Protein AF-A0A349W7L9-F1 (afdb_monomer_lite)

Foldseek 3Di:
DVLVVLVVVLVVLQVVLVVCLPDDQVLQKFFQDPDDDPPCCVVPVLRIFGNSLLSNLLSVQSVCLSVVPVVDDPVLSVQQNVLSVLLVQLSVCRSVPRNVRSQVVSCVPPVDGNVRSLVSYDPSSNVSVVVRSRD

Structure (mmCIF, N/CA/C/O backbone):
data_AF-A0A349W7L9-F1
#
_entry.id   AF-A0A349W7L9-F1
#
loop_
_atom_site.group_PDB
_atom_site.id
_atom_site.type_symbol
_atom_site.label_atom_id
_atom_site.label_alt_id
_atom_site.label_comp_id
_atom_site.label_asym_id
_atom_site.label_entity_id
_atom_site.label_seq_id
_atom_site.pdbx_PDB_ins_code
_atom_site.Cartn_x
_atom_site.Cartn_y
_atom_site.Cartn_z
_atom_site.occupancy
_atom_site.B_iso_or_equiv
_atom_site.auth_seq_id
_atom_site.auth_comp_id
_atom_site.auth_asym_id
_atom_site.auth_atom_id
_atom_site.pdbx_PDB_model_num
ATOM 1 N N . LEU A 1 1 ? -12.816 15.173 16.218 1.00 69.31 1 LEU A N 1
ATOM 2 C CA . LEU A 1 1 ? -11.383 15.359 15.894 1.00 69.31 1 LEU A CA 1
ATOM 3 C C . LEU A 1 1 ? -10.856 14.200 15.050 1.00 69.31 1 LEU A C 1
ATOM 5 O O . LEU A 1 1 ? -10.719 14.407 13.856 1.00 69.31 1 LEU A O 1
ATOM 9 N N . LEU A 1 2 ? -10.694 12.981 15.589 1.00 84.50 2 LEU A N 1
ATOM 10 C CA . LEU A 1 2 ? -10.150 11.834 14.829 1.00 84.50 2 LEU A CA 1
ATOM 11 C C . LEU A 1 2 ? -10.905 11.522 13.525 1.00 84.50 2 LEU A C 1
ATOM 13 O O . LEU A 1 2 ? -10.287 11.441 12.472 1.00 84.50 2 LEU A O 1
ATOM 17 N N . ARG A 1 3 ? -12.243 11.458 13.558 1.00 87.38 3 ARG A N 1
ATOM 18 C CA . ARG A 1 3 ? -13.058 11.223 12.348 1.00 87.38 3 ARG A CA 1
ATOM 19 C C . ARG A 1 3 ? -12.829 12.270 11.249 1.00 87.38 3 ARG A C 1
ATOM 21 O O . ARG A 1 3 ? -12.846 11.937 10.072 1.00 87.38 3 ARG A O 1
ATOM 28 N N . THR A 1 4 ? -12.628 13.531 11.623 1.00 91.50 4 THR A N 1
ATOM 29 C CA . THR A 1 4 ? -12.355 14.612 10.666 1.00 91.50 4 THR A CA 1
ATOM 30 C C . THR A 1 4 ? -10.988 14.417 10.014 1.00 91.50 4 THR A C 1
ATOM 32 O O . THR A 1 4 ? -10.880 14.531 8.799 1.00 91.50 4 THR A O 1
ATOM 35 N N . THR A 1 5 ? -9.972 14.049 10.800 1.00 94.94 5 THR A N 1
ATOM 36 C CA . THR A 1 5 ? -8.629 13.731 10.296 1.00 94.94 5 THR A CA 1
ATOM 37 C C . THR A 1 5 ? -8.640 12.523 9.358 1.00 94.94 5 THR A C 1
ATOM 39 O O . THR A 1 5 ? -8.016 12.569 8.306 1.00 94.94 5 THR A O 1
ATOM 42 N N . GLU A 1 6 ? -9.382 11.467 9.697 1.00 96.50 6 GLU A N 1
ATOM 43 C CA . GLU A 1 6 ? -9.551 10.277 8.850 1.00 96.50 6 GLU A CA 1
ATOM 44 C C . GLU A 1 6 ? -10.179 10.618 7.488 1.00 96.50 6 GLU A C 1
ATOM 46 O O . GLU A 1 6 ? -9.691 10.173 6.451 1.00 96.50 6 GLU A O 1
ATOM 51 N N . LEU A 1 7 ? -11.230 11.446 7.477 1.00 96.75 7 LEU A N 1
ATOM 52 C CA . LEU A 1 7 ? -11.881 11.897 6.243 1.00 96.75 7 LEU A CA 1
ATOM 53 C C . LEU A 1 7 ? -10.949 12.763 5.388 1.00 96.75 7 LEU A C 1
ATOM 55 O O . LEU A 1 7 ? -10.835 12.532 4.187 1.00 96.75 7 LEU A O 1
ATOM 59 N N . GLN A 1 8 ? -10.248 13.715 6.008 1.00 97.50 8 GLN A N 1
ATOM 60 C CA . GLN A 1 8 ? -9.278 14.565 5.315 1.00 97.50 8 GLN A CA 1
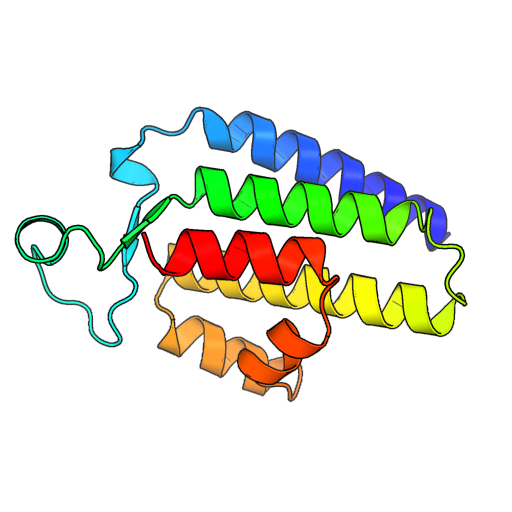ATOM 61 C C . GLN A 1 8 ? -8.142 13.744 4.703 1.00 97.50 8 GLN A C 1
ATOM 63 O O . GLN A 1 8 ? -7.786 13.962 3.548 1.00 97.50 8 GLN A O 1
ATOM 68 N N . LEU A 1 9 ? -7.609 12.773 5.449 1.00 96.88 9 LEU A N 1
ATOM 69 C CA . LEU A 1 9 ? -6.589 11.849 4.960 1.00 96.88 9 LEU A CA 1
ATOM 70 C C . LEU A 1 9 ? -7.089 11.061 3.745 1.00 96.88 9 LEU A C 1
ATOM 72 O O . LEU A 1 9 ? -6.392 10.998 2.734 1.00 96.88 9 LEU A O 1
ATOM 76 N N . SER A 1 10 ? -8.300 10.502 3.827 1.00 98.25 10 SER A N 1
ATOM 77 C CA . SER A 1 10 ? -8.921 9.762 2.724 1.00 98.25 10 SER A CA 1
ATOM 78 C C . SER A 1 10 ? -9.061 10.624 1.471 1.00 98.25 10 SER A C 1
ATOM 80 O O . SER A 1 10 ? -8.683 10.199 0.381 1.00 98.25 10 SER A O 1
ATOM 82 N N . GLU A 1 11 ? -9.576 11.846 1.613 1.00 98.38 11 GLU A N 1
ATOM 83 C CA . GLU A 1 11 ? -9.784 12.766 0.493 1.00 98.38 11 GLU A CA 1
ATOM 84 C C . GLU A 1 11 ? -8.451 13.187 -0.142 1.00 98.38 11 GLU A C 1
ATOM 86 O O . GLU A 1 11 ? -8.276 13.115 -1.360 1.00 98.38 11 GLU A O 1
ATOM 91 N N . GLN A 1 12 ? -7.482 13.585 0.687 1.00 98.38 12 GLN A N 1
ATOM 92 C CA . GLN A 1 12 ? -6.159 13.995 0.225 1.00 98.38 12 GLN A CA 1
ATOM 93 C C . GLN A 1 12 ? -5.440 12.860 -0.499 1.00 98.38 12 GLN A C 1
ATOM 95 O O . GLN A 1 12 ? -4.864 13.092 -1.563 1.00 98.38 12 GLN A O 1
ATOM 100 N N . PHE A 1 13 ? -5.497 11.640 0.039 1.00 98.50 13 PHE A N 1
ATOM 101 C CA . PHE A 1 13 ? -4.838 10.494 -0.573 1.00 98.50 13 PHE A CA 1
ATOM 102 C C . PHE A 1 13 ? -5.536 10.044 -1.863 1.00 98.50 13 PHE A C 1
ATOM 104 O O . PHE A 1 13 ? -4.863 9.719 -2.837 1.00 98.50 13 PHE A O 1
ATOM 111 N N . THR A 1 14 ? -6.870 10.111 -1.921 1.00 98.69 14 THR A N 1
ATOM 112 C CA . THR A 1 14 ? -7.635 9.832 -3.149 1.00 98.69 14 THR A CA 1
ATOM 113 C C . THR A 1 14 ? -7.261 10.806 -4.264 1.00 98.69 14 THR A C 1
ATOM 115 O O . THR A 1 14 ? -6.960 10.391 -5.383 1.00 98.69 14 THR A O 1
ATOM 118 N N . ARG A 1 15 ? -7.194 12.106 -3.951 1.00 98.69 15 ARG A N 1
ATOM 119 C CA . ARG A 1 15 ? -6.738 13.131 -4.899 1.00 98.69 15 ARG A CA 1
ATOM 120 C C . ARG A 1 15 ? -5.289 12.902 -5.330 1.00 98.69 15 ARG A C 1
ATOM 122 O O . ARG A 1 15 ? -4.993 12.989 -6.516 1.00 98.69 15 ARG A O 1
ATOM 129 N N . PHE A 1 16 ? -4.401 12.565 -4.395 1.00 98.50 16 PHE A N 1
ATOM 130 C CA . PHE A 1 16 ? -3.014 12.216 -4.709 1.00 98.50 16 PHE A CA 1
ATOM 131 C C . PHE A 1 16 ? -2.923 11.026 -5.674 1.00 98.50 16 PHE A C 1
ATOM 133 O O . PHE A 1 16 ? -2.218 11.114 -6.675 1.00 98.50 16 PHE A O 1
ATOM 140 N N . ALA A 1 17 ? -3.662 9.942 -5.423 1.00 98.69 17 ALA A N 1
ATOM 141 C CA . ALA A 1 17 ? -3.667 8.766 -6.289 1.00 98.69 17 ALA A CA 1
ATOM 142 C C . ALA A 1 17 ? -4.213 9.085 -7.692 1.00 98.69 17 ALA A C 1
ATOM 144 O O . ALA A 1 17 ? -3.686 8.578 -8.684 1.00 98.69 17 ALA A O 1
ATOM 145 N N . ALA A 1 18 ? -5.242 9.936 -7.788 1.00 98.50 18 ALA A N 1
ATOM 146 C CA . ALA A 1 18 ? -5.798 10.391 -9.062 1.00 98.50 18 ALA A CA 1
ATOM 147 C C . ALA A 1 18 ? -4.798 11.230 -9.876 1.00 98.50 18 ALA A C 1
ATOM 149 O O . ALA A 1 18 ? -4.670 11.030 -11.082 1.00 98.50 18 ALA A O 1
ATOM 150 N N . GLU A 1 19 ? -4.051 12.125 -9.227 1.00 98.56 19 GLU A N 1
ATOM 151 C CA . GLU A 1 19 ? -2.999 12.903 -9.891 1.00 98.56 19 GLU A CA 1
ATOM 152 C C . GLU A 1 19 ? -1.802 12.022 -10.280 1.00 98.56 19 GLU A C 1
ATOM 154 O O . GLU A 1 19 ? -1.326 12.091 -11.413 1.00 98.56 19 GLU A O 1
ATOM 159 N N . PHE A 1 20 ? -1.360 11.118 -9.398 1.00 98.50 20 PHE A N 1
ATOM 160 C CA . PHE A 1 20 ? -0.252 10.199 -9.686 1.00 98.50 20 PHE A CA 1
ATOM 161 C C . PHE A 1 20 ? -0.578 9.219 -10.824 1.00 98.50 20 PHE A C 1
ATOM 163 O O . PHE A 1 20 ? 0.318 8.785 -11.543 1.00 98.50 20 PHE A O 1
ATOM 170 N N . ALA A 1 21 ? -1.855 8.899 -11.058 1.00 98.25 21 ALA A N 1
ATOM 171 C CA . ALA A 1 21 ? -2.268 8.056 -12.181 1.00 98.25 21 ALA A CA 1
ATOM 172 C C . ALA A 1 21 ? -1.879 8.630 -13.558 1.00 98.25 21 ALA A C 1
ATOM 174 O O . ALA A 1 21 ? -1.815 7.881 -14.532 1.00 98.25 21 ALA A O 1
ATOM 175 N N . ARG A 1 22 ? -1.580 9.935 -13.636 1.00 97.94 22 ARG A N 1
ATOM 176 C CA . ARG A 1 22 ? -1.118 10.617 -14.853 1.00 97.94 22 ARG A CA 1
ATOM 177 C C . ARG A 1 22 ? 0.387 10.484 -15.103 1.00 97.94 22 ARG A C 1
ATOM 179 O O . ARG A 1 22 ? 0.854 10.928 -16.144 1.00 97.94 22 ARG A O 1
ATOM 186 N N . VAL A 1 23 ? 1.146 9.904 -14.171 1.00 97.75 23 VAL A N 1
ATOM 187 C CA . VAL A 1 23 ? 2.583 9.651 -14.353 1.00 97.75 23 VAL A CA 1
ATOM 188 C C . VAL A 1 23 ? 2.795 8.668 -15.505 1.00 97.75 23 VAL A C 1
ATOM 190 O O . VAL A 1 23 ? 2.043 7.698 -15.668 1.00 97.75 23 VAL A O 1
ATOM 193 N N . GLU A 1 24 ? 3.842 8.916 -16.292 1.00 96.50 24 GLU A N 1
ATOM 194 C CA . GLU A 1 24 ? 4.233 8.055 -17.404 1.00 96.50 24 GLU A CA 1
ATOM 195 C C . GLU A 1 24 ? 4.446 6.604 -16.932 1.00 96.50 24 GLU A C 1
ATOM 197 O O . GLU A 1 24 ? 5.174 6.384 -15.958 1.00 96.50 24 GLU A O 1
ATOM 202 N N . PRO A 1 25 ? 3.865 5.589 -17.609 1.00 92.88 25 PRO A N 1
ATOM 203 C CA . PRO A 1 25 ? 3.924 4.192 -17.169 1.00 92.88 25 PRO A CA 1
ATOM 204 C C . PRO A 1 25 ? 5.336 3.687 -16.855 1.00 92.88 25 PRO A C 1
ATOM 206 O O . PRO A 1 25 ? 5.541 2.984 -15.867 1.00 92.88 25 PRO A O 1
ATOM 209 N N . ALA A 1 26 ? 6.314 4.074 -17.678 1.00 90.56 26 ALA A N 1
ATOM 210 C CA . ALA A 1 26 ? 7.708 3.671 -17.520 1.00 90.56 26 ALA A CA 1
ATOM 211 C C . ALA A 1 26 ? 8.353 4.239 -16.242 1.00 90.56 26 ALA A C 1
ATOM 213 O O . ALA A 1 26 ? 9.234 3.612 -15.668 1.00 90.56 26 ALA A O 1
ATOM 214 N N . GLN A 1 27 ? 7.899 5.401 -15.764 1.00 93.50 27 GLN A N 1
ATOM 215 C CA . GLN A 1 27 ? 8.404 6.032 -14.538 1.00 93.50 27 GLN A CA 1
ATOM 216 C C . GLN A 1 27 ? 7.728 5.493 -13.270 1.00 93.50 27 GLN A C 1
ATOM 218 O O . GLN A 1 27 ? 8.189 5.758 -12.161 1.00 93.50 27 GLN A O 1
ATOM 223 N N . ALA A 1 28 ? 6.637 4.740 -13.421 1.00 95.56 28 ALA A N 1
ATOM 224 C CA . ALA A 1 28 ? 5.848 4.200 -12.320 1.00 95.56 28 ALA A CA 1
ATOM 225 C C . ALA A 1 28 ? 6.093 2.701 -12.064 1.00 95.56 28 ALA A C 1
ATOM 227 O O . ALA A 1 28 ? 5.339 2.082 -11.309 1.00 95.56 28 ALA A O 1
ATOM 228 N N . ARG A 1 29 ? 7.113 2.090 -12.681 1.00 93.56 29 ARG A N 1
ATOM 229 C CA . ARG A 1 29 ? 7.442 0.675 -12.459 1.00 93.56 29 ARG A CA 1
ATOM 230 C C . ARG A 1 29 ? 8.140 0.476 -11.117 1.00 93.56 29 ARG A C 1
ATOM 232 O O . ARG A 1 29 ? 9.042 1.223 -10.746 1.00 93.56 29 ARG A O 1
ATOM 239 N N . VAL A 1 30 ? 7.724 -0.559 -10.390 1.00 92.12 30 VAL A N 1
ATOM 240 C CA . VAL A 1 30 ? 8.327 -0.966 -9.114 1.00 92.12 30 VAL A CA 1
ATOM 241 C C . VAL A 1 30 ? 8.898 -2.367 -9.252 1.00 92.12 30 VAL A C 1
ATOM 243 O O . VAL A 1 30 ? 8.141 -3.298 -9.503 1.00 92.12 30 VAL A O 1
ATOM 246 N N . SER A 1 31 ? 10.207 -2.538 -9.058 1.00 87.81 31 SER A N 1
ATOM 247 C CA . SER A 1 31 ? 10.857 -3.857 -9.103 1.00 87.81 31 SER A CA 1
ATOM 248 C C . SER A 1 31 ? 10.441 -4.743 -7.932 1.00 87.81 31 SER A C 1
ATOM 250 O O . SER A 1 31 ? 10.552 -4.339 -6.773 1.00 87.81 31 SER A O 1
ATOM 252 N N . THR A 1 32 ? 10.004 -5.970 -8.221 1.00 83.88 32 THR A N 1
ATOM 253 C CA . THR A 1 32 ? 9.642 -6.972 -7.212 1.00 83.88 32 THR A CA 1
ATOM 254 C C . THR A 1 32 ? 10.834 -7.802 -6.728 1.00 83.88 32 THR A C 1
ATOM 256 O O . THR A 1 32 ? 10.710 -8.557 -5.759 1.00 83.88 32 THR A O 1
ATOM 259 N N . LEU A 1 33 ? 11.997 -7.645 -7.366 1.00 74.25 33 LEU A N 1
ATOM 260 C CA . LEU A 1 33 ? 13.208 -8.400 -7.062 1.00 74.25 33 LEU A CA 1
ATOM 261 C C . LEU A 1 33 ? 13.830 -7.966 -5.731 1.00 74.25 33 LEU A C 1
ATOM 263 O O . LEU A 1 33 ? 13.845 -6.792 -5.364 1.00 74.25 33 LEU A O 1
ATOM 267 N N . ALA A 1 34 ? 14.396 -8.937 -5.012 1.00 62.56 34 ALA A N 1
ATOM 268 C CA . ALA A 1 34 ? 15.084 -8.698 -3.742 1.00 62.56 34 ALA A CA 1
ATOM 269 C C . ALA A 1 34 ? 16.403 -7.914 -3.902 1.00 62.56 34 ALA A C 1
ATOM 271 O O . ALA A 1 34 ? 16.868 -7.286 -2.949 1.00 62.56 34 ALA A O 1
ATOM 272 N N . LEU A 1 35 ? 16.993 -7.944 -5.101 1.00 59.84 35 LEU A N 1
ATOM 273 C CA . LEU A 1 35 ? 18.244 -7.281 -5.461 1.00 59.84 35 LEU A CA 1
ATOM 274 C C . LEU A 1 35 ? 18.014 -6.381 -6.680 1.00 59.84 35 LEU A C 1
ATOM 276 O O . LEU A 1 35 ? 17.284 -6.751 -7.599 1.00 59.84 35 LEU A O 1
ATOM 280 N N . ALA A 1 36 ? 18.653 -5.210 -6.692 1.00 55.66 36 ALA A N 1
ATOM 281 C CA . ALA A 1 36 ? 18.632 -4.318 -7.845 1.00 55.66 36 ALA A CA 1
ATOM 282 C C . ALA A 1 36 ? 19.455 -4.942 -8.982 1.00 55.66 36 ALA A C 1
ATOM 284 O O . ALA A 1 36 ? 20.683 -4.894 -8.963 1.00 5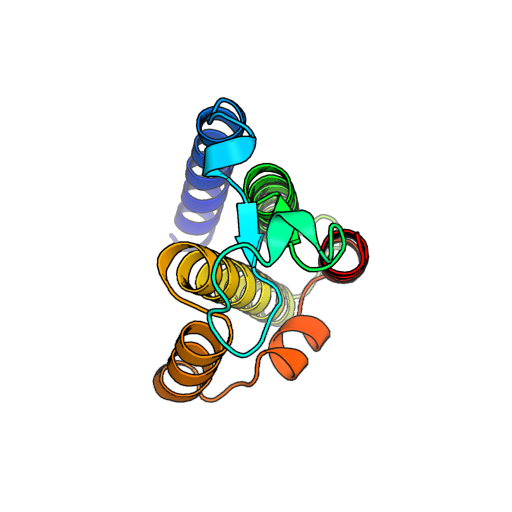5.66 36 ALA A O 1
ATOM 285 N N . LEU A 1 37 ? 18.774 -5.557 -9.951 1.00 56.66 37 LEU A N 1
ATOM 286 C CA . LEU A 1 37 ? 19.388 -6.066 -11.174 1.00 56.66 37 LEU A CA 1
ATOM 287 C C . LEU A 1 37 ? 19.148 -5.060 -12.312 1.00 56.66 37 LEU A C 1
ATOM 289 O O . LEU A 1 37 ? 17.986 -4.762 -12.610 1.00 56.66 37 LEU A O 1
ATOM 293 N N . PRO A 1 38 ? 20.201 -4.516 -12.949 1.00 59.28 38 PRO A N 1
ATOM 294 C CA . PRO A 1 38 ? 20.028 -3.656 -14.115 1.00 59.28 38 PRO A CA 1
ATOM 295 C C . PRO A 1 38 ? 19.322 -4.436 -15.238 1.00 59.28 38 PRO A C 1
ATOM 297 O O . PRO A 1 38 ? 19.595 -5.616 -15.437 1.00 59.28 38 PRO A O 1
ATOM 300 N N . PHE A 1 39 ? 18.403 -3.780 -15.955 1.00 56.22 39 PHE A N 1
ATOM 301 C CA . PHE A 1 39 ? 17.614 -4.354 -17.062 1.00 56.22 39 PHE A CA 1
ATOM 302 C C . PHE A 1 39 ? 16.638 -5.493 -16.699 1.00 56.22 39 PHE A C 1
ATOM 304 O O . PHE A 1 39 ? 16.103 -6.139 -17.598 1.00 56.22 39 PHE A O 1
ATOM 311 N N . ALA A 1 40 ? 16.329 -5.711 -15.414 1.00 55.66 40 ALA A N 1
ATOM 312 C CA . ALA A 1 40 ? 15.388 -6.752 -14.973 1.00 55.66 40 ALA A CA 1
ATOM 313 C C . ALA A 1 40 ? 14.023 -6.719 -15.690 1.00 55.66 40 ALA A C 1
ATOM 315 O O . ALA A 1 40 ? 13.442 -7.765 -15.971 1.00 55.66 40 ALA A O 1
ATOM 316 N N . GLU A 1 41 ? 13.540 -5.524 -16.031 1.00 53.97 41 GLU A N 1
ATOM 317 C CA . GLU A 1 41 ? 12.256 -5.316 -16.711 1.00 53.97 41 GLU A CA 1
ATOM 318 C C . GLU A 1 41 ? 12.227 -5.894 -18.137 1.00 53.97 41 GLU A C 1
ATOM 320 O O . GLU A 1 41 ? 11.160 -6.234 -18.638 1.00 53.97 41 GLU A O 1
ATOM 325 N N . GLN A 1 42 ? 13.391 -6.042 -18.782 1.00 59.09 42 GLN A N 1
ATOM 326 C CA . GLN A 1 42 ? 13.511 -6.572 -20.145 1.00 59.09 42 GLN A CA 1
ATOM 327 C C . GLN A 1 42 ? 13.525 -8.105 -20.178 1.00 59.09 42 GLN A C 1
ATOM 329 O O . GLN A 1 42 ? 13.147 -8.698 -21.185 1.00 59.09 42 GLN A O 1
ATOM 334 N N . TRP A 1 43 ? 13.974 -8.753 -19.098 1.00 53.59 43 TRP A N 1
ATOM 335 C CA . TRP A 1 43 ? 14.146 -10.211 -19.041 1.00 53.59 43 TRP A CA 1
ATOM 336 C C . TRP A 1 43 ? 13.049 -10.911 -18.236 1.00 53.59 43 TRP A C 1
ATOM 338 O O . TRP A 1 43 ? 12.786 -12.091 -18.457 1.00 53.59 43 TRP A O 1
ATOM 348 N N . LEU A 1 44 ? 12.393 -10.197 -17.316 1.00 59.53 44 LEU A N 1
ATOM 349 C CA . LEU A 1 44 ? 11.344 -10.726 -16.447 1.00 59.53 44 LEU A CA 1
ATOM 350 C C . LEU A 1 44 ? 10.199 -9.703 -16.337 1.00 59.53 44 LEU A C 1
ATOM 352 O O . LEU A 1 44 ? 10.111 -8.990 -15.338 1.00 59.53 44 LEU A O 1
ATOM 356 N N . PRO A 1 45 ? 9.287 -9.617 -17.324 1.00 57.03 45 PRO A N 1
ATOM 357 C CA . PRO A 1 45 ? 8.179 -8.655 -17.301 1.00 57.03 45 PRO A CA 1
ATOM 358 C C . PRO A 1 45 ? 7.303 -8.756 -16.036 1.00 57.03 45 PRO A C 1
ATOM 360 O O . PRO A 1 45 ? 6.799 -7.745 -15.552 1.00 57.03 45 PRO A O 1
ATOM 363 N N . GLY A 1 46 ? 7.193 -9.955 -15.445 1.00 63.84 46 GLY A N 1
ATOM 364 C CA . GLY A 1 46 ? 6.498 -10.202 -14.171 1.00 63.84 46 GLY A CA 1
ATOM 365 C C . GLY A 1 46 ? 7.277 -9.798 -12.909 1.00 63.84 46 GLY A C 1
ATOM 366 O O . GLY A 1 46 ? 6.784 -9.962 -11.798 1.00 63.84 46 GLY A O 1
ATOM 367 N N . ALA A 1 47 ? 8.497 -9.271 -13.045 1.00 78.31 47 ALA A N 1
ATOM 368 C CA . ALA A 1 47 ? 9.322 -8.820 -11.926 1.00 78.31 47 ALA A CA 1
ATOM 369 C C . ALA A 1 47 ? 9.107 -7.337 -11.577 1.00 78.31 47 ALA A C 1
ATOM 371 O O . ALA A 1 47 ? 9.931 -6.731 -10.891 1.00 78.31 47 ALA A O 1
ATOM 372 N N . THR A 1 48 ? 8.024 -6.727 -12.065 1.00 88.75 48 THR A N 1
ATOM 373 C CA . THR A 1 48 ? 7.627 -5.365 -11.704 1.00 88.75 48 THR A CA 1
ATOM 374 C C . THR A 1 48 ? 6.111 -5.242 -11.566 1.00 88.75 48 THR A C 1
ATOM 376 O O . THR A 1 48 ? 5.371 -5.968 -12.223 1.00 88.75 48 THR A O 1
ATOM 379 N N . PHE A 1 49 ? 5.639 -4.279 -10.774 1.00 93.50 49 PHE A N 1
ATOM 380 C CA . PHE A 1 49 ? 4.232 -3.860 -10.759 1.00 93.50 49 PHE A CA 1
ATOM 381 C C . PHE A 1 49 ? 4.093 -2.353 -11.014 1.00 93.50 49 PHE A C 1
ATOM 383 O O . PHE A 1 49 ? 5.076 -1.612 -10.964 1.00 93.50 49 PHE A O 1
ATOM 390 N N . ASP A 1 50 ? 2.874 -1.899 -11.317 1.00 95.81 50 ASP A N 1
ATOM 391 C CA . ASP A 1 50 ? 2.577 -0.488 -11.579 1.00 95.81 50 ASP A CA 1
ATOM 392 C C . ASP A 1 50 ? 2.196 0.258 -10.290 1.00 95.81 50 ASP A C 1
ATOM 394 O O . ASP A 1 50 ? 1.179 -0.036 -9.652 1.00 95.81 50 ASP A O 1
ATOM 398 N N . MET A 1 51 ? 2.994 1.258 -9.912 1.00 97.88 51 MET A N 1
ATOM 399 C CA . MET A 1 51 ? 2.754 2.068 -8.717 1.00 97.88 51 MET A CA 1
ATOM 400 C C . MET A 1 51 ? 1.434 2.845 -8.788 1.00 97.88 51 MET A C 1
ATOM 402 O O . MET A 1 51 ? 0.800 3.082 -7.760 1.00 97.88 51 MET A O 1
ATOM 406 N N . ARG A 1 52 ? 0.968 3.209 -9.989 1.00 98.62 52 ARG A N 1
ATOM 407 C CA . ARG A 1 52 ? -0.307 3.919 -10.172 1.00 98.62 52 ARG A CA 1
ATOM 408 C C . ARG A 1 52 ? -1.463 3.036 -9.728 1.00 98.62 52 ARG A C 1
ATOM 410 O O . ARG A 1 52 ? -2.325 3.484 -8.979 1.00 98.62 52 ARG A O 1
ATOM 417 N N . GLN A 1 53 ? -1.439 1.762 -10.122 1.00 98.44 53 GLN A N 1
ATOM 418 C CA . GLN A 1 53 ? -2.433 0.776 -9.695 1.00 98.44 53 GLN A CA 1
ATOM 419 C C . GLN A 1 53 ? -2.346 0.519 -8.187 1.00 98.44 53 GLN A C 1
ATOM 421 O O . GLN A 1 53 ? -3.375 0.481 -7.515 1.00 98.44 53 GLN A O 1
ATOM 426 N N . ALA A 1 54 ? -1.133 0.422 -7.632 1.00 98.50 54 ALA A N 1
ATOM 427 C CA . ALA A 1 54 ? -0.946 0.226 -6.195 1.00 98.50 54 ALA A CA 1
ATOM 428 C C . ALA A 1 54 ? -1.538 1.381 -5.368 1.00 98.50 54 ALA A C 1
ATOM 430 O O . ALA A 1 54 ? -2.241 1.147 -4.387 1.00 98.50 54 ALA A O 1
ATOM 431 N N . LEU A 1 55 ? -1.312 2.631 -5.782 1.00 98.81 55 LEU A N 1
ATOM 432 C CA . LEU A 1 55 ? -1.872 3.806 -5.109 1.00 98.81 55 LEU A CA 1
ATOM 433 C C . LEU A 1 55 ? -3.399 3.864 -5.186 1.00 98.81 55 LEU A C 1
ATOM 435 O O . LEU A 1 55 ? -4.032 4.264 -4.211 1.00 98.81 55 LEU A O 1
ATOM 439 N N . GLN A 1 56 ? -3.994 3.427 -6.298 1.00 98.75 56 GLN A N 1
ATOM 440 C CA . GLN A 1 56 ? -5.450 3.313 -6.411 1.00 98.75 56 GLN A CA 1
ATOM 441 C C . GLN A 1 56 ? -6.013 2.269 -5.440 1.00 98.75 56 GLN A C 1
ATOM 443 O O . GLN A 1 56 ? -7.003 2.538 -4.762 1.00 98.75 56 GLN A O 1
ATOM 448 N N . ILE A 1 57 ? -5.353 1.114 -5.302 1.00 98.81 57 ILE A N 1
ATOM 449 C CA . ILE A 1 57 ? -5.739 0.084 -4.323 1.00 98.81 57 ILE A CA 1
ATOM 450 C C . ILE A 1 57 ? -5.696 0.652 -2.899 1.00 98.81 57 ILE A C 1
ATOM 452 O O . ILE A 1 57 ? -6.662 0.491 -2.151 1.00 98.81 57 ILE A O 1
ATOM 456 N N . HIS A 1 58 ? -4.622 1.366 -2.543 1.00 98.81 58 HIS A N 1
ATOM 457 C CA . HIS A 1 58 ? -4.483 2.000 -1.225 1.00 98.81 58 HIS A CA 1
ATOM 458 C C . HIS A 1 58 ? -5.543 3.069 -0.975 1.00 98.81 58 HIS A C 1
ATOM 460 O O . HIS A 1 58 ? -6.109 3.117 0.114 1.00 98.81 58 HIS A O 1
ATOM 466 N N . ALA A 1 59 ? -5.855 3.903 -1.971 1.00 98.75 59 ALA A N 1
ATOM 467 C CA . ALA A 1 59 ? -6.881 4.934 -1.835 1.00 98.75 59 ALA A CA 1
ATOM 468 C C . ALA A 1 59 ? -8.251 4.321 -1.540 1.00 98.75 59 ALA A C 1
ATOM 470 O O . ALA A 1 59 ? -8.915 4.729 -0.588 1.00 98.75 59 ALA A O 1
ATOM 471 N N . GLN A 1 60 ? -8.623 3.278 -2.281 1.00 98.62 60 GLN A N 1
ATOM 472 C CA . GLN A 1 60 ? -9.877 2.564 -2.057 1.00 98.62 60 GLN A CA 1
ATOM 473 C C . GLN A 1 60 ? -9.898 1.832 -0.704 1.00 98.62 60 GLN A C 1
ATOM 475 O O . GLN A 1 60 ? -10.929 1.807 -0.035 1.00 98.62 60 GLN A O 1
ATOM 480 N N . GLY A 1 61 ? -8.777 1.232 -0.287 1.00 98.31 61 GLY A N 1
ATOM 481 C CA . GLY A 1 61 ? -8.644 0.567 1.015 1.00 98.31 61 GLY A CA 1
ATOM 482 C C . GLY A 1 61 ? -8.836 1.527 2.186 1.00 98.31 61 GLY A C 1
ATOM 483 O O . GLY A 1 61 ? -9.672 1.285 3.062 1.00 98.31 61 GLY A O 1
ATOM 484 N N . ILE A 1 62 ? -8.136 2.664 2.148 1.00 98.56 62 ILE A N 1
ATOM 485 C CA . ILE A 1 62 ? -8.256 3.741 3.137 1.00 98.56 62 ILE A CA 1
ATOM 486 C C . ILE A 1 62 ? -9.687 4.283 3.161 1.00 98.56 62 ILE A C 1
ATOM 488 O O . ILE A 1 62 ? -10.281 4.362 4.235 1.00 98.56 62 ILE A O 1
ATOM 492 N N . GLU A 1 63 ? -10.275 4.597 2.003 1.00 98.31 63 GLU A N 1
ATOM 493 C CA . GLU A 1 63 ? -11.640 5.127 1.926 1.00 98.31 63 GLU A CA 1
ATOM 494 C C . GLU A 1 63 ? -12.657 4.166 2.556 1.00 98.31 63 GLU A C 1
ATOM 496 O O . GLU A 1 63 ? -13.443 4.569 3.421 1.00 98.31 63 GLU A O 1
ATOM 501 N N . ARG A 1 64 ? -12.610 2.875 2.195 1.00 97.56 64 ARG A N 1
ATOM 502 C CA . ARG A 1 64 ? -13.491 1.848 2.774 1.00 97.56 64 ARG A CA 1
ATOM 503 C C . ARG A 1 64 ? -13.341 1.759 4.291 1.00 97.56 64 ARG A C 1
ATOM 505 O O . ARG A 1 64 ? -14.346 1.703 5.005 1.00 97.56 64 ARG A O 1
ATOM 512 N N . ALA A 1 65 ? -12.107 1.757 4.796 1.00 97.25 65 ALA A N 1
ATOM 513 C CA . ALA A 1 65 ? -11.839 1.688 6.231 1.00 97.25 65 ALA A CA 1
ATOM 514 C C . ALA A 1 65 ? -12.348 2.937 6.973 1.00 97.25 65 ALA A C 1
ATOM 516 O O . ALA A 1 65 ? -12.931 2.823 8.054 1.00 97.25 65 ALA A O 1
ATOM 517 N N . VAL A 1 66 ? -12.189 4.125 6.383 1.00 97.56 66 VAL A N 1
ATOM 518 C CA . VAL A 1 66 ? -12.654 5.400 6.948 1.00 97.56 66 VAL A CA 1
ATOM 519 C C . VAL A 1 66 ? -14.179 5.469 6.998 1.00 97.56 66 VAL A C 1
ATOM 521 O O . VAL A 1 66 ? -14.730 5.833 8.047 1.00 97.56 66 VAL A O 1
ATOM 524 N N . ARG A 1 67 ? -14.853 5.087 5.904 1.00 96.06 67 ARG A N 1
ATOM 525 C CA . ARG A 1 67 ? -16.321 5.031 5.811 1.00 96.06 67 ARG A CA 1
ATOM 526 C C . ARG A 1 67 ? -16.918 4.032 6.796 1.00 96.06 67 ARG A C 1
ATOM 528 O O . ARG A 1 67 ? -17.915 4.339 7.442 1.00 96.06 67 ARG A O 1
ATOM 535 N N . ASN A 1 68 ? -16.243 2.895 6.981 1.00 94.81 68 ASN A N 1
ATOM 536 C CA . ASN A 1 68 ? -16.662 1.813 7.870 1.00 94.81 68 ASN A CA 1
ATOM 537 C C . ASN A 1 68 ? -18.065 1.268 7.539 1.00 94.81 68 ASN A C 1
ATOM 539 O O . ASN A 1 68 ? -18.836 0.942 8.439 1.00 94.81 68 ASN A O 1
ATOM 543 N N . ASP A 1 69 ? -18.380 1.133 6.247 1.00 89.38 69 ASP A N 1
ATOM 544 C CA . ASP A 1 69 ? -19.685 0.642 5.770 1.00 89.38 69 ASP A CA 1
ATOM 545 C C . ASP A 1 69 ? -19.995 -0.789 6.268 1.00 89.38 69 ASP A C 1
ATOM 547 O O . ASP A 1 69 ? -21.152 -1.171 6.399 1.00 89.38 69 ASP A O 1
ATOM 551 N N . ALA A 1 70 ? -18.964 -1.561 6.634 1.00 87.94 70 ALA A N 1
ATOM 552 C CA . ALA A 1 70 ? -19.094 -2.885 7.251 1.00 87.94 70 ALA A CA 1
ATOM 553 C C . ALA A 1 70 ? -19.501 -2.857 8.743 1.00 87.94 70 ALA A C 1
ATOM 555 O O . ALA A 1 70 ? -19.567 -3.910 9.372 1.00 87.94 70 ALA A O 1
ATOM 556 N N . GLY A 1 71 ? -19.711 -1.677 9.340 1.00 93.38 71 GLY A N 1
ATOM 557 C CA . GLY A 1 71 ? -20.205 -1.542 10.713 1.00 93.38 71 GLY A CA 1
ATOM 558 C C . GLY A 1 71 ? -19.253 -2.062 11.796 1.00 93.38 71 GLY A C 1
ATOM 559 O O . GLY A 1 71 ? -19.711 -2.489 12.855 1.00 93.38 71 GLY A O 1
ATOM 560 N N . ARG A 1 72 ? -17.930 -2.046 11.561 1.00 94.56 72 ARG A N 1
ATOM 561 C CA . ARG A 1 72 ? -16.941 -2.534 12.540 1.00 94.56 72 ARG A CA 1
ATOM 562 C C . ARG A 1 72 ? -16.967 -1.694 13.815 1.00 94.56 72 ARG A C 1
ATOM 564 O O . ARG A 1 72 ? -17.251 -0.493 13.771 1.00 94.56 72 ARG A O 1
ATOM 571 N N . SER A 1 73 ? -16.576 -2.309 14.933 1.00 97.00 73 SER A N 1
ATOM 572 C CA . SER A 1 73 ? -16.302 -1.577 16.173 1.00 97.00 73 SER A CA 1
ATOM 573 C C . SER A 1 73 ? -15.243 -0.490 15.932 1.00 97.00 73 SER A C 1
ATOM 575 O O . SER A 1 73 ? -14.402 -0.616 15.039 1.00 97.00 73 SER A O 1
ATOM 577 N N . LEU A 1 74 ? -15.237 0.580 16.736 1.00 95.31 74 LEU A N 1
ATOM 578 C CA . LEU A 1 74 ? -14.240 1.652 16.586 1.00 95.31 74 LEU A CA 1
ATOM 579 C C . LEU A 1 74 ? -12.800 1.134 16.721 1.00 95.31 74 LEU A C 1
ATOM 581 O O . LEU A 1 74 ? -11.909 1.611 16.021 1.00 95.31 74 LEU A O 1
ATOM 585 N N . ARG A 1 75 ? -12.585 0.129 17.579 1.00 96.69 75 ARG A N 1
ATOM 586 C CA . ARG A 1 75 ? -11.291 -0.538 17.750 1.00 96.69 75 ARG A CA 1
ATOM 587 C C . ARG A 1 75 ? -10.867 -1.252 16.471 1.00 96.69 75 ARG A C 1
ATOM 589 O O . ARG A 1 75 ? -9.759 -1.030 15.992 1.00 96.69 75 ARG A O 1
ATOM 596 N N . ASP A 1 76 ? -11.739 -2.084 15.912 1.00 97.12 76 ASP A N 1
ATOM 597 C CA . ASP A 1 76 ? -11.389 -2.903 14.747 1.00 97.12 76 ASP A CA 1
ATOM 598 C C . ASP A 1 76 ? -11.294 -2.053 13.476 1.00 97.12 76 ASP A C 1
ATOM 600 O O . ASP A 1 76 ? -10.454 -2.312 12.612 1.00 97.12 76 ASP A O 1
ATOM 604 N N . LYS A 1 77 ? -12.087 -0.976 13.394 1.00 96.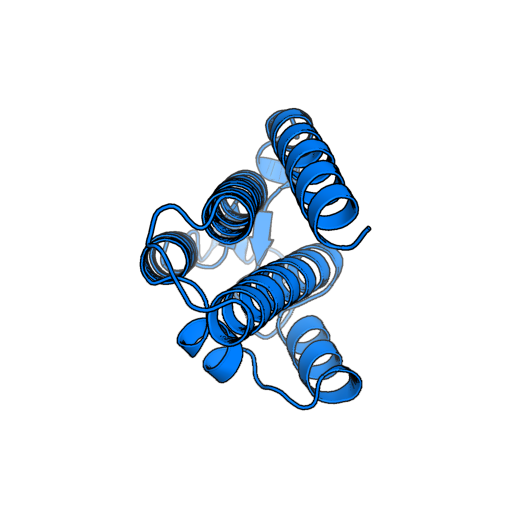75 77 LYS A N 1
ATOM 605 C CA . LYS A 1 77 ? -11.927 0.078 12.388 1.00 96.75 77 LYS A CA 1
ATOM 606 C C . LYS A 1 77 ? -10.530 0.698 12.469 1.00 96.75 77 LYS A C 1
ATOM 608 O O . LYS A 1 77 ? -9.834 0.736 11.460 1.00 96.75 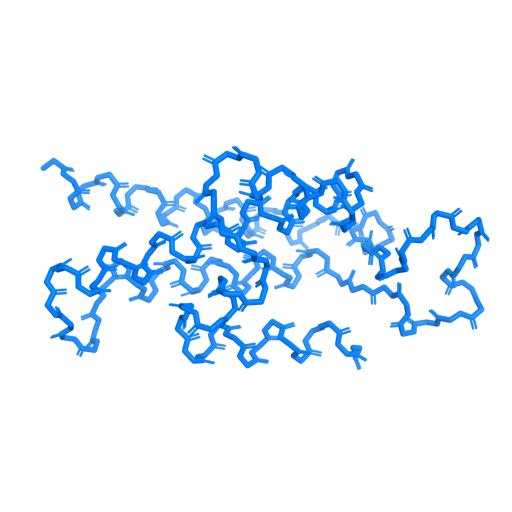77 LYS A O 1
ATOM 613 N N . ALA A 1 78 ? -10.116 1.165 13.649 1.00 96.75 78 ALA A N 1
ATOM 614 C CA . ALA A 1 78 ? -8.812 1.800 13.837 1.00 96.75 78 ALA A CA 1
ATOM 615 C C . ALA A 1 78 ? -7.653 0.833 13.551 1.00 96.75 78 ALA A C 1
ATOM 617 O O . ALA A 1 78 ? -6.663 1.227 12.937 1.00 96.75 78 ALA A O 1
ATOM 618 N N . PHE A 1 79 ? -7.795 -0.438 13.937 1.00 97.62 79 PHE A N 1
ATOM 619 C CA . PHE A 1 79 ? -6.828 -1.488 13.619 1.00 97.62 79 PHE A CA 1
ATOM 620 C C . PHE A 1 79 ? -6.690 -1.686 12.103 1.00 97.62 79 PHE A C 1
ATOM 622 O O . PHE A 1 79 ? -5.585 -1.589 11.572 1.00 97.62 79 PHE A O 1
ATOM 629 N N . THR A 1 80 ? -7.814 -1.867 11.403 1.00 97.81 80 THR A N 1
ATOM 630 C CA . THR A 1 80 ? -7.833 -2.059 9.943 1.00 97.81 80 THR A CA 1
ATOM 631 C C . THR A 1 80 ? -7.266 -0.836 9.223 1.00 97.81 80 THR A C 1
ATOM 633 O O . THR A 1 80 ? -6.379 -0.971 8.389 1.00 97.81 80 THR A O 1
ATOM 636 N N . LEU A 1 81 ? -7.710 0.375 9.580 1.00 98.06 81 LEU A N 1
ATOM 637 C CA . LEU A 1 81 ? -7.202 1.614 8.986 1.00 98.06 81 LEU A CA 1
ATOM 638 C C . LEU A 1 81 ? -5.689 1.770 9.206 1.00 98.06 81 LEU A C 1
ATOM 640 O O . LEU A 1 81 ? -4.977 2.202 8.304 1.00 98.06 81 LEU A O 1
ATOM 644 N N . SER A 1 82 ? -5.178 1.387 10.378 1.00 98.25 82 SER A N 1
ATOM 645 C CA . SER A 1 82 ? -3.734 1.422 10.645 1.00 98.25 82 SER A CA 1
ATOM 646 C C . SER A 1 82 ? -2.968 0.452 9.743 1.00 98.25 82 SER A C 1
ATOM 648 O O . SER A 1 82 ? -1.927 0.822 9.202 1.00 98.25 82 SER A O 1
ATOM 650 N N . ALA A 1 83 ? -3.499 -0.756 9.527 1.00 98.62 83 ALA A N 1
ATOM 651 C CA . ALA A 1 83 ? -2.915 -1.724 8.603 1.00 98.62 83 ALA A CA 1
ATOM 652 C C . ALA A 1 83 ? -2.888 -1.193 7.158 1.00 98.62 83 ALA A C 1
ATOM 654 O O . ALA A 1 83 ? -1.848 -1.271 6.505 1.00 98.62 83 ALA A O 1
ATOM 655 N N . GLU A 1 84 ? -3.982 -0.583 6.688 1.00 98.75 84 GLU A N 1
ATOM 656 C CA . GLU A 1 84 ? -4.062 0.050 5.360 1.00 98.75 84 GLU A CA 1
ATOM 657 C C . GLU A 1 84 ? -2.974 1.127 5.197 1.00 98.75 84 GLU A C 1
ATOM 659 O O . GLU A 1 84 ? -2.242 1.159 4.205 1.00 98.75 84 GLU A O 1
ATOM 664 N N . LEU A 1 85 ? -2.785 1.971 6.217 1.00 98.62 85 LEU A N 1
ATOM 665 C CA . LEU A 1 85 ? -1.755 3.011 6.203 1.00 98.62 85 LEU A CA 1
ATOM 666 C C . LEU A 1 85 ? -0.333 2.443 6.242 1.00 98.62 85 LEU A C 1
ATOM 668 O O . LEU A 1 85 ? 0.556 2.995 5.592 1.00 98.62 85 LEU A O 1
ATOM 672 N N . PHE A 1 86 ? -0.091 1.354 6.970 1.00 98.75 86 PHE A N 1
ATOM 673 C CA . PHE A 1 86 ? 1.217 0.698 6.994 1.00 98.75 86 PHE A CA 1
ATOM 674 C C . PHE A 1 86 ? 1.545 0.021 5.666 1.00 98.75 86 PHE A C 1
ATOM 676 O O . PHE A 1 86 ? 2.684 0.131 5.205 1.00 98.75 86 PHE A O 1
ATOM 683 N N . LEU A 1 87 ? 0.562 -0.609 5.016 1.00 98.81 87 LEU A N 1
ATOM 684 C CA . LEU A 1 87 ? 0.751 -1.201 3.695 1.00 98.81 87 LEU A CA 1
ATOM 685 C C . LEU A 1 87 ? 1.044 -0.122 2.645 1.00 98.81 87 LEU A C 1
ATOM 687 O O . LEU A 1 87 ? 1.982 -0.264 1.855 1.00 98.81 87 LEU A O 1
ATOM 691 N N . MET A 1 88 ? 0.306 0.989 2.686 1.00 98.75 88 MET A N 1
ATOM 692 C CA . MET A 1 88 ? 0.552 2.153 1.835 1.00 98.75 88 MET A CA 1
ATOM 693 C C . MET A 1 88 ? 1.961 2.718 2.052 1.00 98.75 88 MET A C 1
ATOM 695 O O . MET A 1 88 ? 2.715 2.891 1.093 1.00 98.75 88 MET A O 1
ATOM 699 N N . GLN A 1 89 ? 2.366 2.941 3.308 1.00 98.50 89 GLN A N 1
ATOM 700 C CA . GLN A 1 89 ? 3.707 3.436 3.632 1.00 98.50 89 GLN A CA 1
ATOM 701 C C . GLN A 1 89 ? 4.794 2.483 3.134 1.00 98.50 89 GLN A C 1
ATOM 703 O O . GLN A 1 89 ? 5.783 2.944 2.560 1.00 98.50 89 GLN A O 1
ATOM 708 N N . HIS A 1 90 ? 4.629 1.176 3.346 1.00 98.56 90 HIS A N 1
ATOM 709 C CA . HIS A 1 90 ? 5.562 0.158 2.865 1.00 98.56 90 HIS A CA 1
ATOM 710 C C . HIS A 1 90 ? 5.692 0.211 1.340 1.00 98.56 90 HIS A C 1
ATOM 712 O O . HIS A 1 90 ? 6.804 0.360 0.835 1.00 98.56 90 HIS A O 1
ATOM 718 N N . THR A 1 91 ? 4.568 0.226 0.622 1.00 98.44 91 THR A N 1
ATOM 719 C CA . THR A 1 91 ? 4.531 0.308 -0.846 1.00 98.44 91 THR A CA 1
ATOM 720 C C . THR A 1 91 ? 5.246 1.560 -1.363 1.00 98.44 91 THR A C 1
ATOM 722 O O . THR A 1 91 ? 6.083 1.474 -2.259 1.00 98.44 91 THR A O 1
ATOM 725 N N . CYS A 1 92 ? 4.994 2.725 -0.760 1.00 98.00 92 CYS A N 1
ATOM 726 C CA . CYS A 1 92 ? 5.663 3.974 -1.133 1.00 98.00 92 CYS A CA 1
ATOM 727 C C . CYS A 1 92 ? 7.182 3.923 -0.895 1.00 98.00 92 CYS A C 1
ATOM 729 O O . CYS A 1 92 ? 7.957 4.420 -1.711 1.00 98.00 92 CYS A O 1
ATOM 731 N N . HIS A 1 93 ? 7.642 3.297 0.194 1.00 97.50 93 HIS A N 1
ATOM 732 C CA . HIS A 1 93 ? 9.080 3.112 0.428 1.00 97.50 93 HIS A CA 1
ATOM 733 C C . HIS A 1 93 ? 9.695 2.088 -0.522 1.00 97.50 93 HIS A C 1
ATOM 735 O O . HIS A 1 93 ? 10.864 2.228 -0.877 1.00 97.50 93 HIS A O 1
ATOM 741 N N . TRP A 1 94 ? 8.930 1.080 -0.937 1.00 96.50 94 TRP A N 1
ATOM 742 C CA . TRP A 1 94 ? 9.367 0.119 -1.939 1.00 96.50 94 TRP A CA 1
ATOM 743 C C . TRP A 1 94 ? 9.603 0.831 -3.269 1.00 96.50 94 TRP A C 1
ATOM 745 O O . TRP A 1 94 ? 10.700 0.725 -3.809 1.00 96.50 94 TRP A O 1
ATOM 755 N N . PHE A 1 95 ? 8.643 1.641 -3.720 1.00 95.75 95 PHE A N 1
ATOM 756 C CA . PHE A 1 95 ? 8.782 2.454 -4.927 1.00 95.75 95 PHE A CA 1
ATOM 757 C C . PHE A 1 95 ? 10.005 3.378 -4.880 1.00 95.75 95 PHE A C 1
ATOM 759 O O . PHE A 1 95 ? 10.828 3.368 -5.788 1.00 95.75 95 PHE A O 1
ATOM 766 N N . CYS A 1 96 ? 10.178 4.133 -3.793 1.00 94.19 96 CYS A N 1
ATOM 767 C CA . CYS A 1 96 ? 11.289 5.080 -3.676 1.00 94.19 96 CYS A CA 1
ATOM 768 C C . CYS A 1 96 ? 12.660 4.420 -3.436 1.00 94.19 96 CYS A C 1
ATOM 770 O O . CYS A 1 96 ? 13.686 5.102 -3.544 1.00 94.19 96 CYS A O 1
ATOM 772 N N . LYS A 1 97 ? 12.695 3.153 -2.999 1.00 93.25 97 LYS A N 1
ATOM 773 C CA . LYS A 1 97 ? 13.912 2.423 -2.604 1.00 93.25 97 LYS A CA 1
ATOM 774 C C . LYS A 1 97 ? 13.856 0.965 -3.068 1.00 93.25 97 LYS A C 1
ATOM 776 O O . LYS A 1 97 ? 14.232 0.666 -4.193 1.00 93.25 97 LYS A O 1
ATOM 781 N N . SER A 1 98 ? 13.481 0.044 -2.181 1.00 91.12 98 SER A N 1
ATOM 782 C CA . SER A 1 98 ? 13.397 -1.393 -2.461 1.00 91.12 98 SER A CA 1
ATOM 783 C C . SER A 1 98 ? 12.509 -2.093 -1.436 1.00 91.12 98 SER A C 1
ATOM 785 O O . SER A 1 98 ? 12.293 -1.572 -0.334 1.00 91.12 98 SER A O 1
ATOM 787 N N . LYS A 1 99 ? 12.044 -3.309 -1.757 1.00 93.00 99 LYS A N 1
ATOM 788 C CA . LYS A 1 99 ? 11.242 -4.136 -0.839 1.00 93.00 99 LYS A CA 1
ATOM 789 C C . LYS A 1 99 ? 11.950 -4.353 0.494 1.00 93.00 99 LYS A C 1
ATOM 791 O O . LYS A 1 99 ? 11.327 -4.282 1.551 1.00 93.00 99 LYS A O 1
ATOM 796 N N . THR A 1 100 ? 13.255 -4.609 0.444 1.00 92.50 100 THR A N 1
ATOM 797 C CA . THR A 1 100 ? 14.086 -4.882 1.621 1.00 92.50 100 THR A CA 1
ATOM 798 C C . THR A 1 100 ? 14.140 -3.671 2.546 1.00 92.50 100 THR A C 1
ATOM 800 O O . THR A 1 100 ? 13.884 -3.803 3.741 1.00 92.50 100 THR A O 1
ATOM 803 N N . ILE A 1 101 ? 14.378 -2.473 1.998 1.00 94.75 101 ILE A N 1
ATOM 804 C CA . ILE A 1 101 ? 14.408 -1.231 2.784 1.00 94.75 101 ILE A CA 1
ATOM 805 C C . ILE A 1 101 ? 13.024 -0.900 3.351 1.00 94.75 101 ILE A C 1
ATOM 807 O O . ILE A 1 101 ? 12.914 -0.522 4.518 1.00 94.75 101 ILE A O 1
ATOM 811 N N . ALA A 1 102 ? 11.964 -1.075 2.559 1.00 96.50 102 ALA A N 1
ATOM 812 C CA . ALA A 1 102 ? 10.593 -0.871 3.014 1.00 96.50 102 ALA A CA 1
ATOM 813 C C . ALA A 1 102 ? 10.227 -1.806 4.177 1.00 96.50 102 ALA A C 1
ATOM 815 O O . ALA A 1 102 ? 9.701 -1.354 5.195 1.00 96.50 102 ALA A O 1
ATOM 816 N N . SER A 1 103 ? 10.570 -3.090 4.059 1.00 96.19 103 SER A N 1
ATOM 817 C CA . SER A 1 103 ? 10.274 -4.112 5.070 1.00 96.19 103 SER A CA 1
ATOM 818 C C . SER A 1 103 ? 11.078 -3.888 6.351 1.00 96.19 103 SER A C 1
ATOM 820 O O . SER A 1 103 ? 10.511 -3.918 7.440 1.00 96.19 103 SER A O 1
ATOM 822 N N . ALA A 1 104 ? 12.371 -3.565 6.234 1.00 96.88 104 ALA A N 1
ATOM 823 C CA . ALA A 1 104 ? 13.204 -3.223 7.385 1.00 96.88 104 ALA A CA 1
ATOM 824 C C . ALA A 1 104 ? 12.680 -1.979 8.119 1.00 96.88 104 ALA A C 1
ATOM 826 O O . ALA A 1 104 ? 12.624 -1.956 9.348 1.00 96.88 104 ALA A O 1
ATOM 827 N N . ARG A 1 105 ? 12.243 -0.948 7.381 1.00 97.69 105 ARG A N 1
ATOM 828 C CA . ARG A 1 105 ? 11.661 0.261 7.977 1.00 97.69 105 ARG A CA 1
ATOM 829 C C . ARG A 1 105 ? 10.342 -0.024 8.694 1.00 97.69 105 ARG A C 1
ATOM 831 O O . ARG A 1 105 ? 10.139 0.525 9.776 1.00 97.69 105 ARG A O 1
ATOM 838 N N . LEU A 1 106 ? 9.463 -0.824 8.087 1.00 98.12 106 LEU A N 1
ATOM 839 C CA . LEU A 1 106 ? 8.183 -1.232 8.669 1.00 98.12 106 LEU A CA 1
ATOM 840 C C . LEU A 1 106 ? 8.412 -1.957 10.000 1.00 98.12 106 LEU A C 1
ATOM 842 O O . LEU A 1 106 ? 7.862 -1.541 11.019 1.00 98.12 106 LEU A O 1
ATOM 846 N N . LEU A 1 107 ? 9.317 -2.940 10.011 1.00 98.12 107 LEU A N 1
ATOM 847 C CA . LEU A 1 107 ? 9.675 -3.674 11.220 1.00 98.12 107 LEU A CA 1
ATOM 848 C C . LEU A 1 107 ? 10.285 -2.753 12.284 1.00 98.12 107 LEU A C 1
ATOM 850 O O . LEU A 1 107 ? 9.832 -2.745 13.423 1.00 98.12 107 LEU A O 1
ATOM 854 N N . ALA A 1 108 ? 11.266 -1.925 11.916 1.00 98.00 108 ALA A N 1
ATOM 855 C CA . ALA A 1 108 ? 11.955 -1.057 12.867 1.00 98.00 108 ALA A CA 1
ATOM 856 C C . ALA A 1 108 ? 11.026 -0.020 13.522 1.00 98.00 108 ALA A C 1
ATOM 858 O O . ALA A 1 108 ? 11.168 0.265 14.709 1.00 98.00 108 ALA A O 1
ATOM 859 N N . ARG A 1 109 ? 10.084 0.560 12.764 1.00 97.81 109 ARG A N 1
ATOM 860 C CA . ARG A 1 109 ? 9.182 1.608 13.272 1.00 97.81 109 ARG A CA 1
ATOM 861 C C . ARG A 1 109 ? 7.948 1.067 13.975 1.00 97.81 109 ARG A C 1
ATOM 863 O O . ARG A 1 109 ? 7.540 1.637 14.979 1.00 97.81 109 ARG A O 1
ATOM 870 N N . HIS A 1 110 ? 7.355 0.016 13.422 1.00 97.75 110 HIS A N 1
ATOM 871 C CA . HIS A 1 110 ? 6.009 -0.423 13.787 1.00 97.75 110 HIS A CA 1
ATOM 872 C C . HIS A 1 110 ? 5.987 -1.828 14.392 1.00 97.75 110 HIS A C 1
ATOM 874 O O . HIS A 1 110 ? 4.918 -2.299 14.762 1.00 97.75 110 HIS A O 1
ATOM 880 N N . GLN A 1 111 ? 7.148 -2.489 14.508 1.00 97.88 111 GLN A N 1
ATOM 881 C CA . GLN A 1 111 ? 7.296 -3.825 15.103 1.00 97.88 111 GLN A CA 1
ATOM 882 C C . GLN A 1 111 ? 6.352 -4.862 14.470 1.00 97.88 111 GLN A C 1
ATOM 884 O O . GLN A 1 111 ? 5.818 -5.737 15.145 1.00 97.88 111 GLN A O 1
ATOM 889 N N . THR A 1 112 ? 6.133 -4.743 13.158 1.00 96.94 112 THR A N 1
ATOM 890 C CA . THR A 1 112 ? 5.258 -5.619 12.372 1.00 96.94 112 THR A CA 1
ATOM 891 C C . THR A 1 112 ? 5.916 -5.964 11.040 1.00 96.94 112 THR A C 1
ATOM 893 O O . THR A 1 112 ? 6.680 -5.164 10.491 1.00 96.94 112 THR A O 1
ATOM 896 N N . SER A 1 113 ? 5.657 -7.165 10.527 1.00 97.62 113 SER A N 1
ATOM 897 C CA . SER A 1 113 ? 6.153 -7.613 9.226 1.00 97.62 113 SER A CA 1
ATOM 898 C C . SER A 1 113 ? 5.207 -7.211 8.088 1.00 97.62 113 SER A C 1
ATOM 900 O O . SER A 1 113 ? 4.045 -6.863 8.298 1.00 97.62 113 SER A O 1
ATOM 902 N N . HIS A 1 114 ? 5.697 -7.270 6.847 1.00 97.44 114 HIS A N 1
ATOM 903 C CA . HIS A 1 114 ? 4.857 -7.017 5.673 1.00 97.44 114 HIS A CA 1
ATOM 904 C C . HIS A 1 114 ? 3.742 -8.069 5.542 1.00 97.44 114 HIS A C 1
ATOM 906 O O . HIS A 1 114 ? 2.617 -7.729 5.193 1.00 97.44 114 HIS A O 1
ATOM 912 N N . GLU A 1 115 ? 4.025 -9.328 5.875 1.00 97.19 115 GLU A N 1
ATOM 913 C CA . GLU A 1 115 ? 3.047 -10.420 5.893 1.00 97.19 115 GLU A CA 1
ATOM 914 C C . GLU A 1 115 ? 1.941 -10.162 6.921 1.00 97.19 115 GLU A C 1
ATOM 916 O O . GLU A 1 115 ? 0.766 -10.239 6.574 1.00 97.19 115 GLU A O 1
ATOM 921 N N . GLN A 1 116 ? 2.305 -9.760 8.143 1.00 98.00 116 GLN A N 1
ATOM 922 C CA . GLN A 1 116 ? 1.339 -9.431 9.197 1.00 98.00 116 GLN A CA 1
ATOM 923 C C . GLN A 1 116 ? 0.447 -8.246 8.814 1.00 98.00 116 GLN A C 1
ATOM 925 O O . GLN A 1 116 ? -0.751 -8.256 9.086 1.00 98.00 116 GLN A O 1
ATOM 930 N N . VAL A 1 117 ? 1.009 -7.230 8.153 1.00 98.44 117 VAL A N 1
ATOM 931 C CA . VAL A 1 117 ? 0.216 -6.118 7.613 1.00 98.44 117 VAL A CA 1
ATOM 932 C C . VAL A 1 117 ? -0.741 -6.610 6.526 1.00 98.44 117 VAL A C 1
ATOM 934 O O . VAL A 1 117 ? -1.912 -6.239 6.546 1.00 98.44 117 VAL A O 1
ATOM 937 N N . LEU A 1 118 ? -0.290 -7.478 5.614 1.00 98.06 118 LEU A N 1
ATOM 938 C CA . LEU A 1 118 ? -1.158 -8.070 4.591 1.00 98.06 118 LEU A CA 1
ATOM 939 C C . LEU A 1 118 ? -2.287 -8.919 5.188 1.00 98.06 118 LEU A C 1
ATOM 941 O O . LEU A 1 118 ? -3.368 -8.960 4.610 1.00 98.06 118 LEU A O 1
ATOM 945 N N . ASP A 1 119 ? -2.056 -9.595 6.313 1.00 97.81 119 ASP A N 1
ATOM 9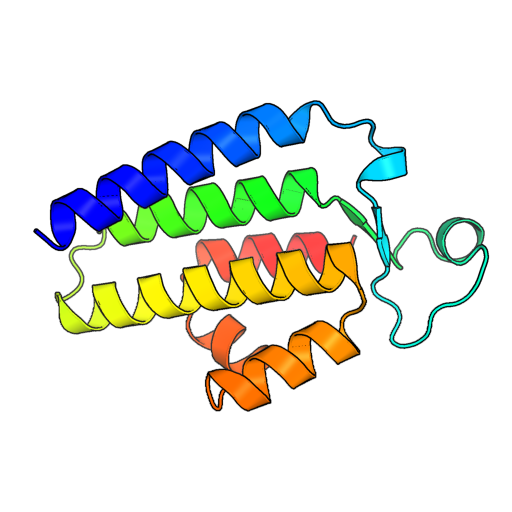46 C CA . ASP A 1 119 ? -3.099 -10.310 7.060 1.00 97.81 119 ASP A CA 1
ATOM 947 C C . ASP A 1 119 ? -4.115 -9.367 7.723 1.00 97.81 119 ASP A C 1
ATOM 949 O O . ASP A 1 119 ? -5.266 -9.753 7.915 1.00 97.81 119 ASP A O 1
ATOM 953 N N . ALA A 1 120 ? -3.702 -8.144 8.065 1.00 98.06 120 ALA A N 1
ATOM 954 C CA . ALA A 1 120 ? -4.490 -7.202 8.856 1.00 98.06 120 ALA A CA 1
ATOM 955 C C . ALA A 1 120 ? -5.302 -6.181 8.035 1.00 98.06 120 ALA A C 1
ATOM 957 O O . ALA A 1 120 ? -6.222 -5.565 8.578 1.00 98.06 120 ALA A O 1
ATOM 958 N N . VAL A 1 121 ? -4.973 -5.969 6.755 1.00 98.50 121 VAL A N 1
ATOM 959 C CA . VAL A 1 121 ? -5.752 -5.092 5.857 1.00 98.50 121 VAL A CA 1
ATOM 960 C C . VAL A 1 121 ? -7.116 -5.691 5.505 1.00 98.50 121 VAL A C 1
ATOM 962 O O . VAL A 1 121 ? -7.381 -6.874 5.732 1.00 98.50 121 VAL A O 1
ATOM 965 N N . ALA A 1 122 ? -7.999 -4.883 4.912 1.00 97.31 122 ALA A N 1
ATOM 966 C CA . ALA A 1 122 ? -9.283 -5.382 4.438 1.00 97.31 122 ALA A CA 1
ATOM 967 C C . ALA A 1 122 ? -9.094 -6.483 3.363 1.00 97.31 122 ALA A C 1
ATOM 969 O O . ALA A 1 122 ? -8.181 -6.377 2.533 1.00 97.31 122 ALA A O 1
ATOM 970 N N . PRO A 1 123 ? -9.956 -7.522 3.323 1.00 97.06 123 PRO A N 1
ATOM 971 C CA . PRO A 1 123 ? -9.839 -8.616 2.353 1.00 97.06 123 PRO A CA 1
ATOM 972 C C . PRO A 1 123 ? -9.790 -8.146 0.893 1.00 97.06 123 PRO A C 1
ATOM 974 O O . PRO A 1 123 ? -9.043 -8.697 0.083 1.00 97.06 123 PRO A O 1
ATOM 977 N N . GLU A 1 124 ? -10.545 -7.098 0.562 1.00 97.94 124 GLU A N 1
ATOM 978 C CA . GLU A 1 124 ? -10.593 -6.493 -0.768 1.00 97.94 124 GLU A CA 1
ATOM 979 C C . GLU A 1 124 ? -9.247 -5.862 -1.141 1.00 97.94 124 GLU A C 1
ATOM 981 O O . GLU A 1 124 ? -8.743 -6.085 -2.244 1.00 97.94 124 GLU A O 1
ATOM 986 N N . THR A 1 125 ? -8.632 -5.126 -0.207 1.00 98.50 125 THR A N 1
ATOM 987 C CA . THR A 1 125 ? -7.295 -4.542 -0.388 1.00 98.50 125 THR A CA 1
ATOM 988 C C . THR A 1 125 ? -6.266 -5.650 -0.573 1.00 98.50 125 THR A C 1
ATOM 990 O O . THR A 1 125 ? -5.488 -5.616 -1.527 1.00 98.50 125 THR A O 1
ATOM 993 N N . ARG A 1 126 ? -6.288 -6.669 0.296 1.00 98.50 126 ARG A N 1
ATOM 994 C CA . ARG A 1 126 ? -5.352 -7.796 0.239 1.00 98.50 126 ARG A CA 1
ATOM 995 C C . ARG A 1 126 ? -5.399 -8.505 -1.109 1.00 98.50 126 ARG A C 1
ATOM 997 O O . ARG A 1 126 ? -4.357 -8.743 -1.718 1.00 98.50 126 ARG A O 1
ATOM 1004 N N . SER A 1 127 ? -6.603 -8.846 -1.562 1.00 98.19 127 SER A N 1
ATOM 1005 C CA . SER A 1 127 ? -6.815 -9.572 -2.812 1.00 98.19 127 SER A CA 1
ATOM 1006 C C . SER A 1 127 ? -6.305 -8.772 -4.011 1.00 98.19 127 SER A C 1
ATOM 1008 O O . SER A 1 127 ? -5.487 -9.278 -4.782 1.00 98.19 127 SER A O 1
ATOM 1010 N N . ALA A 1 128 ? -6.708 -7.500 -4.117 1.00 98.50 128 ALA A N 1
ATOM 1011 C CA . ALA A 1 128 ? -6.290 -6.623 -5.206 1.00 98.50 128 ALA A CA 1
ATOM 1012 C C . ALA A 1 128 ? -4.772 -6.389 -5.211 1.00 98.50 128 ALA A C 1
ATOM 1014 O O . ALA A 1 128 ? -4.133 -6.475 -6.259 1.00 98.50 128 ALA A O 1
ATOM 1015 N N . TYR A 1 129 ? -4.177 -6.150 -4.040 1.00 98.19 129 TYR A N 1
ATOM 1016 C CA . TYR A 1 129 ? -2.741 -5.913 -3.909 1.00 98.19 129 TYR A CA 1
ATOM 1017 C C . TYR A 1 129 ? -1.920 -7.155 -4.277 1.00 98.19 129 TYR A C 1
ATOM 1019 O O . TYR A 1 129 ? -0.965 -7.065 -5.043 1.00 98.19 129 TYR A O 1
ATOM 1027 N N . LEU A 1 130 ? -2.311 -8.340 -3.798 1.00 96.12 130 LEU A N 1
ATOM 1028 C CA . LEU A 1 130 ? -1.627 -9.586 -4.153 1.00 96.12 130 LEU A CA 1
ATOM 1029 C C . LEU A 1 130 ? -1.805 -9.959 -5.628 1.00 96.12 130 LEU A C 1
ATOM 1031 O O . LEU A 1 130 ? -0.900 -10.562 -6.199 1.00 96.12 130 LEU A O 1
ATOM 1035 N N . ALA A 1 131 ? -2.947 -9.632 -6.237 1.00 95.44 131 ALA A N 1
ATOM 1036 C CA . ALA A 1 131 ? -3.136 -9.790 -7.675 1.00 95.44 131 ALA A CA 1
ATOM 1037 C C . ALA A 1 131 ? -2.169 -8.891 -8.454 1.00 95.44 131 ALA A C 1
ATOM 1039 O O . ALA A 1 131 ? -1.448 -9.396 -9.306 1.00 95.44 131 ALA A O 1
ATOM 1040 N N . LEU A 1 132 ? -2.066 -7.613 -8.077 1.00 95.25 132 LEU A N 1
ATOM 1041 C CA . LEU A 1 132 ? -1.120 -6.672 -8.677 1.00 95.25 132 LEU A CA 1
ATOM 1042 C C . LEU A 1 132 ? 0.339 -7.145 -8.565 1.00 95.25 132 LEU A C 1
ATOM 1044 O O . LEU A 1 132 ? 1.102 -7.024 -9.518 1.00 95.25 132 LEU A O 1
ATOM 1048 N N . LEU A 1 133 ? 0.739 -7.702 -7.417 1.00 91.50 133 LEU A N 1
ATOM 1049 C CA . LEU A 1 133 ? 2.108 -8.192 -7.222 1.00 91.50 133 LEU A CA 1
ATOM 1050 C C . LEU A 1 133 ? 2.460 -9.428 -8.064 1.00 91.50 133 LEU A C 1
ATOM 1052 O O . LEU A 1 133 ? 3.645 -9.731 -8.198 1.00 91.50 133 LEU A O 1
ATOM 1056 N N . ARG A 1 134 ? 1.470 -10.163 -8.583 1.00 85.81 134 ARG A N 1
ATOM 1057 C CA . ARG A 1 134 ? 1.705 -11.350 -9.420 1.00 85.81 134 ARG A CA 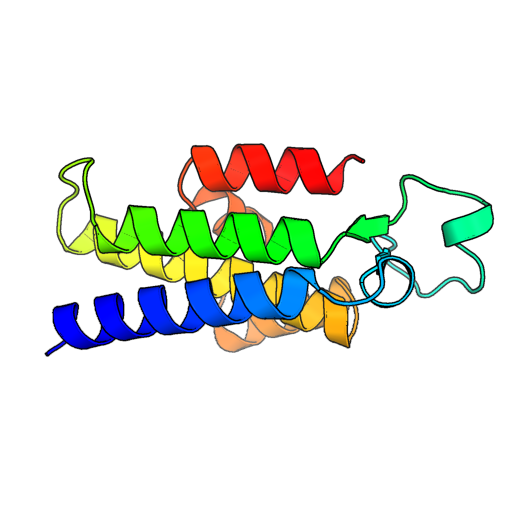1
ATOM 1058 C C . ARG A 1 134 ? 1.892 -11.026 -10.906 1.00 85.81 134 ARG A C 1
ATOM 1060 O O . ARG A 1 134 ? 2.396 -11.899 -11.609 1.00 85.81 134 ARG A O 1
ATOM 1067 N N . GLY A 1 135 ? 1.565 -9.803 -11.335 1.00 71.69 135 GLY A N 1
ATOM 1068 C CA . GLY A 1 135 ? 1.543 -9.404 -12.745 1.00 71.69 135 GLY A CA 1
ATOM 1069 C C . GLY A 1 135 ? 0.221 -9.764 -13.396 1.00 71.69 135 GLY A C 1
ATOM 1070 O O . GLY A 1 135 ? 0.056 -10.947 -13.759 1.00 71.69 135 GLY A O 1
#

Radius of gyration: 15.19 Å; chains: 1; bounding box: 40×27×38 Å

pLDDT: mean 91.93, std 12.19, range [53.59, 98.81]

Sequence (135 aa):
LLRTTELQLSEQFTRFAAEFARVEPAQARVSTLALALPFAEQWLPGATFDMRQALQIHAQGIERAVRNDAGRSLRDKAFTLSAELFLMQHTCHWFCKSKTIASARLLARHQTSHEQVLDAVAPETRSAYLALLRG

Secondary structure (DSSP, 8-state):
-HHHHHHHHHHHHHHHHHHHTTS-GGGGEEE-SSS--TTHHHH-GGGEEEHHHHHHHHHHHHHHHHHTTT---HHHHHHHHHHHHHHHHHHHHHHHT-HHHHHHHHHHHHS--HHHHHHHS-HHHHHHHHHHHH-